Protein AF-A0A1Q5HBU4-F1 (afdb_monomer_lite)

Foldseek 3Di:
DDDDPPPPDPPPPPQDKDKQFQLLLVVLVVQCCPPHPVVPQPCSVVSVVQSVVQVVDDDTMGIGRDPDLSNLVSSLVSLVVCCVPVVVDDPSSVVSSVVSVVRSVVVSVVVVVVVVVVVVVVVVPDPCDPVNVVVPDPPDPPPPPPVCPDDDDPDPPDPPPPDPPD

Radius of gyration: 28.1 Å; chains: 1; bounding box: 62×60×69 Å

Sequence (166 aa):
MPDVTRHHTDHGSTPMQVTIPGALADHLAAADLTNGPAAADPAAPDIRAALDAGHRGRGRTLVITPVSTAALRYISAFAEATLINRALHTTAETRAARTWLDRAGRTTTTLAADLAAAEEEARYATPVTEAEATEGTWRGEWIGEHATAAAPALFPLDREQGALFA

Secondary structure (DSSP, 8-state):
-------------PPPPEEEEHHHHHHHHHT-TTTSGGGGSTTHHHHHHHHHHHHTS-SSEEEE--S-HHHHHHHHHHHHHHHHTGGGS-HHHHHHHHHHHHHHHHHHHHHHHHHHHHHHHHHH-----HHHHHHSS-S---TT----SS---SS---S----S--

Structure (mmCIF, N/CA/C/O backbone):
data_AF-A0A1Q5HBU4-F1
#
_entry.id   AF-A0A1Q5HBU4-F1
#
loop_
_atom_site.group_PDB
_atom_site.id
_atom_site.type_symbol
_atom_site.label_atom_id
_atom_site.label_alt_id
_atom_site.label_comp_id
_atom_site.label_asym_id
_atom_site.label_entity_id
_atom_site.label_seq_id
_atom_site.pdbx_PDB_ins_code
_atom_site.Cartn_x
_atom_site.Cartn_y
_atom_site.Cartn_z
_atom_site.occupancy
_atom_site.B_iso_or_equiv
_atom_site.auth_seq_id
_atom_site.auth_comp_id
_atom_site.auth_asym_id
_atom_site.auth_atom_id
_atom_site.pdbx_PDB_model_num
ATOM 1 N N . MET A 1 1 ? -43.909 13.215 24.100 1.00 46.34 1 MET A N 1
ATOM 2 C CA . MET A 1 1 ? -42.521 13.234 23.603 1.00 46.34 1 MET A CA 1
ATOM 3 C C . MET A 1 1 ? -41.956 11.842 23.815 1.00 46.34 1 MET A C 1
ATOM 5 O O . MET A 1 1 ? -41.770 11.491 24.972 1.00 46.34 1 MET A O 1
ATOM 9 N N . PRO A 1 2 ? -41.816 11.010 22.773 1.00 44.75 2 PRO A N 1
ATOM 10 C CA . PRO A 1 2 ? -41.147 9.732 22.920 1.00 44.75 2 PRO A CA 1
ATOM 11 C C . PRO A 1 2 ? -39.644 9.915 22.719 1.00 44.75 2 PRO A C 1
ATOM 13 O O . PRO A 1 2 ? -39.185 10.452 21.710 1.00 44.75 2 PRO A O 1
ATOM 16 N N . ASP A 1 3 ? -38.935 9.493 23.753 1.00 45.88 3 ASP A N 1
ATOM 17 C CA . ASP A 1 3 ? -37.504 9.274 23.834 1.00 45.88 3 ASP A CA 1
ATOM 18 C C . ASP A 1 3 ? -37.091 8.244 22.770 1.00 45.88 3 ASP A C 1
ATOM 20 O O . ASP A 1 3 ? -37.599 7.120 22.744 1.00 45.88 3 ASP A O 1
ATOM 24 N N . VAL A 1 4 ? -36.247 8.662 21.825 1.00 52.75 4 VAL A N 1
ATOM 25 C CA . VAL A 1 4 ? -35.728 7.791 20.768 1.00 52.75 4 VAL A CA 1
ATOM 26 C C . VAL A 1 4 ? -34.420 7.211 21.275 1.00 52.75 4 VAL A C 1
ATOM 28 O O . VAL A 1 4 ? -33.359 7.831 21.186 1.00 52.75 4 VAL A O 1
ATOM 31 N N . THR A 1 5 ? -34.528 5.997 21.800 1.00 48.81 5 THR A N 1
ATOM 32 C CA . THR A 1 5 ? -33.426 5.106 22.141 1.00 48.81 5 THR A CA 1
ATOM 33 C C . THR A 1 5 ? -32.502 4.987 20.929 1.00 48.81 5 THR A C 1
ATOM 35 O O . THR A 1 5 ? -32.833 4.350 19.926 1.00 48.81 5 THR A O 1
ATOM 38 N N . ARG A 1 6 ? -31.341 5.646 20.985 1.00 40.81 6 ARG A N 1
ATOM 39 C CA . ARG A 1 6 ? -30.278 5.446 20.000 1.00 40.81 6 ARG A CA 1
ATOM 40 C C . ARG A 1 6 ? -29.754 4.026 20.174 1.00 40.81 6 ARG A C 1
ATOM 42 O O . ARG A 1 6 ? -28.968 3.758 21.075 1.00 40.81 6 ARG A O 1
ATOM 49 N N . HIS A 1 7 ? -30.190 3.133 19.292 1.00 32.84 7 HIS A N 1
ATOM 50 C CA . HIS A 1 7 ? -29.475 1.903 18.986 1.00 32.84 7 HIS A CA 1
ATOM 51 C C . HIS A 1 7 ? -28.084 2.284 18.470 1.00 32.84 7 HIS A C 1
ATOM 53 O O . HIS A 1 7 ? -27.897 2.562 17.285 1.00 32.84 7 HIS A O 1
ATOM 59 N N . HIS A 1 8 ? -27.115 2.345 19.383 1.00 38.75 8 HIS A N 1
ATOM 60 C CA . HIS A 1 8 ? -25.701 2.336 19.049 1.00 38.75 8 HIS A CA 1
ATOM 61 C C . HIS A 1 8 ? -25.418 0.970 18.421 1.00 38.75 8 HIS A C 1
ATOM 63 O O . HIS A 1 8 ? -25.275 -0.042 19.102 1.00 38.75 8 HIS A O 1
ATOM 69 N N . THR A 1 9 ? -25.510 0.932 17.096 1.00 43.31 9 THR A N 1
ATOM 70 C CA . THR A 1 9 ? -25.128 -0.231 16.310 1.00 43.31 9 THR A CA 1
ATOM 71 C C . THR A 1 9 ? -23.614 -0.207 16.308 1.00 43.31 9 THR A C 1
ATOM 73 O O . THR A 1 9 ? -23.035 0.697 15.711 1.00 43.31 9 THR A O 1
ATOM 76 N N . ASP A 1 10 ? -23.002 -1.150 17.015 1.00 44.12 10 ASP A N 1
ATOM 77 C CA . ASP A 1 10 ? -21.580 -1.447 16.906 1.00 44.12 10 ASP A CA 1
ATOM 78 C C . ASP A 1 10 ? -21.286 -1.750 15.429 1.00 44.12 10 ASP A C 1
ATOM 80 O O . ASP A 1 10 ? -21.599 -2.817 14.892 1.00 44.12 10 ASP A O 1
ATOM 84 N N . HIS A 1 11 ? -20.823 -0.732 14.709 1.00 41.09 11 HIS A N 1
ATOM 85 C CA . HIS A 1 11 ? -20.237 -0.900 13.397 1.00 41.09 11 HIS A CA 1
ATOM 86 C C . HIS A 1 11 ? -18.843 -1.435 13.659 1.00 41.09 11 HIS A C 1
ATOM 88 O O . HIS A 1 11 ? -17.898 -0.660 13.743 1.00 41.09 11 HIS A O 1
ATOM 94 N N . GLY A 1 12 ? -18.733 -2.759 13.791 1.00 43.41 12 GLY A N 1
ATOM 95 C CA . GLY A 1 12 ? -17.452 -3.442 13.710 1.00 43.41 12 GLY A CA 1
ATOM 96 C C . GLY A 1 12 ? -16.763 -2.980 12.432 1.00 43.41 12 GLY A C 1
ATOM 97 O O . GLY A 1 12 ? -17.121 -3.423 11.338 1.00 43.41 12 GLY A O 1
ATOM 98 N N . SER A 1 13 ? -15.854 -2.014 12.573 1.00 59.22 13 SER A N 1
ATOM 99 C CA . SER A 1 13 ? -15.191 -1.336 11.470 1.00 59.22 13 SER A CA 1
ATOM 100 C C . SER A 1 13 ? -14.490 -2.392 10.643 1.00 59.22 13 SER A C 1
ATOM 102 O O . SER A 1 13 ? -13.480 -2.959 11.062 1.00 59.22 13 SER A O 1
ATOM 104 N N . THR A 1 14 ? -15.055 -2.712 9.477 1.00 66.25 14 THR A N 1
ATOM 105 C CA . THR A 1 14 ? -14.393 -3.601 8.529 1.00 66.25 14 THR A CA 1
ATOM 106 C C . THR A 1 14 ? -13.017 -3.007 8.261 1.00 66.25 14 THR A C 1
ATOM 108 O O . THR A 1 14 ? -12.954 -1.856 7.818 1.00 66.25 14 THR A O 1
ATOM 111 N N . PRO A 1 15 ? -11.928 -3.736 8.554 1.00 69.38 15 PRO A N 1
ATOM 112 C CA . PRO A 1 15 ? -10.594 -3.169 8.486 1.00 69.38 15 PRO A CA 1
ATOM 113 C C . PRO A 1 15 ? -10.337 -2.646 7.073 1.00 69.38 15 PRO A C 1
ATOM 115 O O . PRO A 1 15 ? -10.586 -3.358 6.095 1.00 69.38 15 PRO A O 1
ATOM 118 N N . MET A 1 16 ? -9.876 -1.397 6.965 1.00 81.75 16 MET A N 1
ATOM 119 C CA . MET A 1 16 ? -9.644 -0.747 5.677 1.00 81.75 16 MET A CA 1
ATOM 120 C C . MET A 1 16 ? -8.672 -1.591 4.843 1.00 81.75 16 MET A C 1
ATOM 122 O O . MET A 1 16 ? -7.559 -1.880 5.274 1.00 81.75 16 MET A O 1
ATOM 126 N N . GLN A 1 17 ? -9.083 -1.967 3.633 1.00 82.62 17 GLN A N 1
ATOM 127 C CA . GLN A 1 17 ? -8.257 -2.744 2.711 1.00 82.62 17 GLN A CA 1
ATOM 128 C C . GLN A 1 17 ? -7.693 -1.864 1.600 1.00 82.62 17 GLN A C 1
ATOM 130 O O . GLN A 1 17 ? -8.387 -1.025 1.023 1.00 82.62 17 GLN A O 1
ATOM 135 N N . VAL A 1 18 ? -6.423 -2.081 1.266 1.00 84.06 18 VAL A N 1
ATOM 136 C CA . VAL A 1 18 ? -5.678 -1.287 0.287 1.00 84.06 18 VAL A CA 1
ATOM 137 C C . VAL A 1 18 ? -5.014 -2.198 -0.716 1.00 84.06 18 VAL A C 1
ATOM 139 O O . VAL A 1 18 ? -4.423 -3.216 -0.385 1.00 84.06 18 VAL A O 1
ATOM 142 N N . THR A 1 19 ? -5.116 -1.813 -1.977 1.00 87.50 19 THR A N 1
ATOM 143 C CA . THR A 1 19 ? -4.727 -2.644 -3.107 1.00 87.50 19 THR A CA 1
ATOM 144 C C . THR A 1 19 ? -3.407 -2.159 -3.713 1.00 87.50 19 THR A C 1
ATOM 146 O O . THR A 1 19 ? -3.391 -1.153 -4.430 1.00 87.50 19 THR A O 1
ATOM 149 N N . ILE A 1 20 ? -2.318 -2.892 -3.478 1.00 85.50 20 ILE A N 1
ATOM 150 C CA . ILE A 1 20 ? -1.008 -2.687 -4.106 1.00 85.50 20 ILE A CA 1
ATOM 151 C C . ILE A 1 20 ? -0.998 -3.356 -5.493 1.00 85.50 20 ILE A C 1
ATOM 153 O O . ILE A 1 20 ? -1.255 -4.561 -5.608 1.00 85.50 20 ILE A O 1
ATOM 157 N N . PRO A 1 21 ? -0.694 -2.617 -6.574 1.00 86.50 21 PRO A N 1
ATOM 158 C CA . PRO A 1 21 ? -0.526 -3.214 -7.896 1.00 86.50 21 PRO A CA 1
ATOM 159 C C . PRO A 1 21 ? 0.642 -4.216 -7.926 1.00 86.50 21 PRO A C 1
ATOM 161 O O . PRO A 1 21 ? 1.706 -3.936 -7.383 1.00 86.50 21 PRO A O 1
ATOM 164 N N . GLY A 1 22 ? 0.470 -5.354 -8.609 1.00 83.38 22 GLY A N 1
ATOM 165 C CA . GLY A 1 22 ? 1.416 -6.480 -8.567 1.00 83.38 22 GLY A CA 1
ATOM 166 C C . GLY A 1 22 ? 2.864 -6.116 -8.887 1.00 83.38 22 GLY A C 1
ATOM 167 O O . GLY A 1 22 ? 3.737 -6.424 -8.096 1.00 83.38 22 GLY A O 1
ATOM 168 N N . ALA A 1 23 ? 3.116 -5.361 -9.961 1.00 84.94 23 ALA A N 1
ATOM 169 C CA . ALA A 1 23 ? 4.487 -4.982 -10.323 1.00 84.94 23 ALA A CA 1
ATOM 170 C C . ALA A 1 23 ? 5.182 -4.104 -9.260 1.00 84.94 23 ALA A C 1
ATOM 172 O O . ALA A 1 23 ? 6.399 -4.148 -9.131 1.00 84.94 23 ALA A O 1
ATOM 173 N N . LEU A 1 24 ? 4.421 -3.325 -8.479 1.00 84.38 24 LEU A N 1
ATOM 174 C CA . LEU A 1 24 ? 4.975 -2.581 -7.344 1.00 84.38 24 LEU A CA 1
ATOM 175 C C . LEU A 1 24 ? 5.222 -3.508 -6.146 1.00 84.38 24 LEU A C 1
ATOM 177 O O . LEU A 1 24 ? 6.237 -3.369 -5.473 1.00 84.38 24 LEU A O 1
ATOM 181 N N . ALA A 1 25 ? 4.328 -4.470 -5.901 1.00 83.62 25 ALA A N 1
ATOM 182 C CA . ALA A 1 25 ? 4.519 -5.482 -4.864 1.00 83.62 25 ALA A CA 1
ATOM 183 C C . ALA A 1 25 ? 5.757 -6.357 -5.139 1.00 83.62 25 ALA A C 1
ATOM 185 O O . ALA A 1 25 ? 6.546 -6.594 -4.229 1.00 83.62 25 ALA A O 1
ATOM 186 N N . ASP A 1 26 ? 5.967 -6.763 -6.392 1.00 81.75 26 ASP A N 1
ATOM 187 C CA . ASP A 1 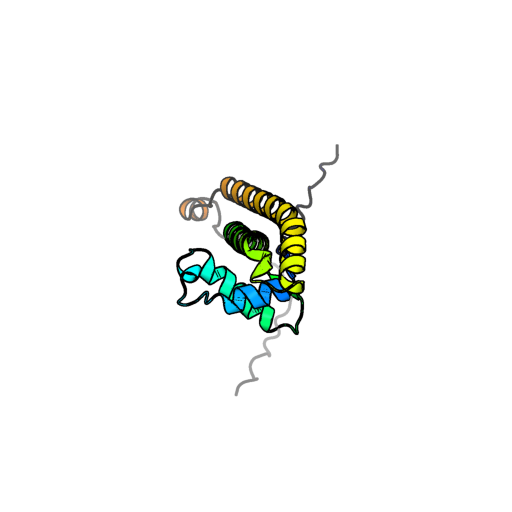26 ? 7.142 -7.528 -6.822 1.00 81.75 26 ASP A CA 1
ATOM 188 C C . ASP A 1 26 ? 8.427 -6.704 -6.647 1.00 81.75 26 ASP A C 1
ATOM 190 O O . ASP A 1 26 ? 9.439 -7.204 -6.158 1.00 81.75 26 ASP A O 1
ATOM 194 N N . HIS A 1 27 ? 8.373 -5.410 -6.983 1.00 80.69 27 HIS A N 1
ATOM 195 C CA . HIS A 1 27 ? 9.505 -4.504 -6.806 1.00 80.69 27 HIS A CA 1
ATOM 196 C C . HIS A 1 27 ? 9.876 -4.314 -5.326 1.00 80.69 27 HIS A C 1
ATOM 198 O O . HIS A 1 27 ? 11.058 -4.341 -4.985 1.00 80.69 27 HIS A O 1
ATOM 204 N N . LEU A 1 28 ? 8.884 -4.185 -4.440 1.00 80.69 28 LEU A N 1
ATOM 205 C CA . LEU A 1 28 ? 9.090 -4.120 -2.988 1.00 80.69 28 LEU A CA 1
ATOM 206 C C . LEU A 1 28 ? 9.661 -5.424 -2.425 1.00 80.69 28 LEU A C 1
ATOM 208 O O . LEU A 1 28 ? 10.551 -5.388 -1.581 1.00 80.69 28 LEU A O 1
ATOM 212 N N . ALA A 1 29 ? 9.185 -6.575 -2.904 1.00 79.25 29 ALA A N 1
ATOM 213 C CA . ALA A 1 29 ? 9.705 -7.876 -2.491 1.00 79.25 29 ALA A CA 1
ATOM 214 C C . ALA A 1 29 ? 11.181 -8.057 -2.887 1.00 79.25 29 ALA A C 1
ATOM 216 O O . ALA A 1 29 ? 11.956 -8.658 -2.145 1.00 79.25 29 ALA A O 1
ATOM 217 N N . ALA A 1 30 ? 11.591 -7.488 -4.024 1.00 77.56 30 ALA A N 1
ATOM 218 C CA . ALA A 1 30 ? 12.978 -7.495 -4.484 1.00 77.56 30 ALA A CA 1
ATOM 219 C C . ALA A 1 30 ? 13.893 -6.498 -3.743 1.00 77.56 30 ALA A C 1
ATOM 221 O O . ALA A 1 30 ? 15.112 -6.598 -3.864 1.00 77.56 30 ALA A O 1
ATOM 222 N N . ALA A 1 31 ? 13.343 -5.552 -2.973 1.00 72.94 31 ALA A N 1
ATOM 223 C CA . ALA A 1 31 ? 14.086 -4.459 -2.333 1.00 72.94 31 ALA A CA 1
ATOM 224 C C . ALA A 1 31 ? 14.935 -4.870 -1.110 1.00 72.94 31 ALA A C 1
ATOM 226 O O . ALA A 1 31 ? 15.505 -4.004 -0.450 1.00 72.94 31 ALA A O 1
ATOM 227 N N . ASP A 1 32 ? 14.997 -6.169 -0.796 1.00 69.00 32 ASP A N 1
ATOM 228 C CA . ASP A 1 32 ? 15.577 -6.731 0.429 1.00 69.00 32 ASP A CA 1
ATOM 229 C C . ASP A 1 32 ? 15.161 -5.952 1.689 1.00 69.00 32 ASP A C 1
ATOM 231 O O . ASP A 1 32 ? 15.954 -5.295 2.367 1.00 69.00 32 ASP A O 1
ATOM 235 N N . LEU A 1 33 ? 13.877 -6.066 2.032 1.00 70.81 33 LEU A N 1
ATOM 236 C CA . LEU A 1 33 ? 13.308 -5.493 3.255 1.00 70.81 33 LEU A CA 1
ATOM 237 C C . LEU A 1 33 ? 13.855 -6.142 4.539 1.00 70.81 33 LEU A C 1
ATOM 239 O O . LEU A 1 33 ? 13.431 -5.765 5.629 1.00 70.81 33 LEU A O 1
ATOM 243 N N . THR A 1 34 ? 14.716 -7.160 4.444 1.00 65.62 34 THR A N 1
ATOM 244 C CA . THR A 1 34 ? 15.189 -7.946 5.594 1.00 65.62 34 THR A CA 1
ATOM 245 C C . THR A 1 34 ? 16.596 -7.545 6.008 1.00 65.62 34 THR A C 1
ATOM 247 O O . THR A 1 34 ? 16.832 -7.362 7.197 1.00 65.62 34 THR A O 1
ATOM 250 N N . ASN A 1 35 ? 17.507 -7.368 5.050 1.00 63.00 35 ASN A N 1
ATOM 251 C CA . ASN A 1 35 ? 18.914 -7.056 5.325 1.00 63.00 35 ASN A CA 1
ATOM 252 C C . ASN A 1 35 ? 19.453 -5.872 4.505 1.00 63.00 35 ASN A C 1
ATOM 254 O O . ASN A 1 35 ? 20.608 -5.481 4.677 1.00 63.00 35 ASN A O 1
ATOM 258 N N . GLY A 1 36 ? 18.638 -5.296 3.619 1.00 65.50 36 GLY A N 1
ATOM 259 C CA . GLY A 1 36 ? 19.014 -4.167 2.781 1.00 65.50 36 GLY A CA 1
ATOM 260 C C . GLY A 1 36 ? 18.878 -2.810 3.483 1.00 65.50 36 GLY A C 1
ATOM 261 O O . GLY A 1 36 ? 18.362 -2.716 4.597 1.00 65.50 36 GLY A O 1
ATOM 262 N N . PRO A 1 37 ? 19.269 -1.709 2.815 1.00 64.44 37 PRO A N 1
ATOM 263 C CA . PRO A 1 37 ? 19.077 -0.346 3.331 1.00 64.44 37 PRO A CA 1
ATOM 264 C C . PRO A 1 37 ? 17.599 -0.023 3.614 1.00 64.44 37 PRO A C 1
ATOM 266 O O . PRO A 1 37 ? 17.287 0.795 4.473 1.00 64.44 37 PRO A O 1
ATOM 269 N N . ALA A 1 38 ? 16.694 -0.717 2.926 1.00 68.12 38 ALA A N 1
ATOM 270 C CA . ALA A 1 38 ? 15.254 -0.675 3.117 1.00 68.12 38 ALA A CA 1
ATOM 271 C C . ALA A 1 38 ? 14.783 -1.252 4.472 1.00 68.12 38 ALA A C 1
ATOM 273 O O . ALA A 1 38 ? 13.718 -0.867 4.950 1.00 68.12 38 ALA A O 1
ATOM 274 N N . ALA A 1 39 ? 15.569 -2.135 5.102 1.00 72.62 39 ALA A N 1
ATOM 275 C CA . ALA A 1 39 ? 15.252 -2.793 6.373 1.00 72.62 39 ALA A CA 1
ATOM 276 C C . ALA A 1 39 ? 15.433 -1.889 7.605 1.00 72.62 39 ALA A C 1
ATOM 278 O O . ALA A 1 39 ? 14.934 -2.214 8.680 1.00 72.62 39 ALA A O 1
ATOM 279 N N . ALA A 1 40 ? 16.146 -0.766 7.461 1.00 76.81 40 ALA A N 1
ATOM 280 C CA . ALA A 1 40 ? 16.362 0.196 8.541 1.00 76.81 40 ALA A CA 1
ATOM 281 C C . ALA A 1 40 ? 15.112 1.042 8.853 1.00 76.81 40 ALA A C 1
ATOM 283 O O . ALA A 1 40 ? 15.081 1.740 9.867 1.00 76.81 40 ALA A O 1
ATOM 284 N N . ASP A 1 41 ? 14.096 1.001 7.987 1.00 77.12 41 ASP A N 1
ATOM 285 C CA . ASP A 1 41 ? 12.851 1.728 8.199 1.00 77.12 41 ASP A CA 1
ATOM 286 C C . ASP A 1 41 ? 11.979 1.028 9.258 1.00 77.12 41 ASP A C 1
ATOM 288 O O . ASP A 1 41 ? 11.753 -0.184 9.164 1.00 77.12 41 ASP A O 1
ATOM 292 N N . PRO A 1 42 ? 11.443 1.757 10.253 1.00 77.75 42 PRO A N 1
ATOM 293 C CA . PRO A 1 42 ? 10.598 1.168 11.290 1.00 77.75 42 PRO A CA 1
ATOM 294 C C . PRO A 1 42 ? 9.310 0.525 10.750 1.00 77.75 42 PRO A C 1
ATOM 296 O O . PRO A 1 42 ? 8.754 -0.340 11.420 1.00 77.75 42 PRO A O 1
ATOM 299 N N . ALA A 1 43 ? 8.838 0.894 9.554 1.00 77.81 43 ALA A N 1
ATOM 300 C CA . ALA A 1 43 ? 7.677 0.284 8.905 1.00 77.81 43 ALA A CA 1
ATOM 301 C C . ALA A 1 43 ? 8.011 -1.012 8.140 1.00 77.81 43 ALA A C 1
ATOM 303 O O . ALA A 1 43 ? 7.101 -1.721 7.705 1.00 77.81 43 ALA A O 1
ATOM 304 N N . ALA A 1 44 ? 9.293 -1.354 7.966 1.00 77.00 44 ALA A N 1
ATOM 305 C CA . ALA A 1 44 ? 9.713 -2.526 7.197 1.00 77.00 44 ALA A CA 1
ATOM 306 C C . ALA A 1 44 ? 9.135 -3.866 7.714 1.00 77.00 44 ALA A C 1
ATOM 308 O O . ALA A 1 44 ? 8.730 -4.680 6.878 1.00 77.00 44 ALA A O 1
ATOM 309 N N . PRO A 1 45 ? 9.036 -4.133 9.037 1.00 79.00 45 PRO A N 1
ATOM 310 C CA . PRO A 1 45 ? 8.425 -5.363 9.546 1.00 79.00 45 PRO A CA 1
ATOM 311 C C . PRO A 1 45 ? 6.943 -5.494 9.177 1.00 79.00 45 PRO A C 1
ATOM 313 O O . PRO A 1 45 ? 6.528 -6.555 8.707 1.00 79.00 45 PRO A O 1
ATOM 316 N N . ASP A 1 46 ? 6.173 -4.414 9.326 1.00 75.12 46 ASP A N 1
ATOM 317 C CA . ASP A 1 46 ? 4.739 -4.382 9.015 1.00 75.12 46 ASP A CA 1
ATOM 318 C C . ASP A 1 46 ? 4.496 -4.633 7.526 1.00 75.12 46 ASP A C 1
ATOM 320 O O . ASP A 1 46 ? 3.613 -5.399 7.138 1.00 75.12 46 ASP A O 1
ATOM 324 N N . ILE A 1 47 ? 5.325 -4.026 6.676 1.00 77.31 47 ILE A N 1
ATOM 325 C CA . ILE A 1 47 ? 5.253 -4.199 5.225 1.00 77.31 47 ILE A CA 1
ATOM 326 C C . ILE A 1 47 ? 5.620 -5.627 4.837 1.00 77.31 47 ILE A C 1
ATOM 328 O O . ILE A 1 47 ? 4.935 -6.215 4.004 1.00 77.31 47 ILE A O 1
ATOM 332 N N . ARG A 1 48 ? 6.645 -6.220 5.458 1.00 79.69 48 ARG A N 1
ATOM 333 C CA . ARG A 1 48 ? 7.022 -7.619 5.217 1.00 79.69 48 ARG A CA 1
ATOM 334 C C . ARG A 1 48 ? 5.879 -8.565 5.577 1.00 79.69 48 ARG A C 1
ATOM 336 O O . ARG A 1 48 ? 5.490 -9.380 4.749 1.00 79.69 48 ARG A O 1
ATOM 343 N N . ALA A 1 49 ? 5.284 -8.395 6.757 1.00 77.50 49 ALA A N 1
ATOM 344 C CA . ALA A 1 49 ? 4.143 -9.197 7.192 1.00 77.50 49 ALA A CA 1
ATOM 345 C C . ALA A 1 49 ? 2.939 -9.049 6.244 1.00 77.50 49 ALA A C 1
ATOM 347 O O . ALA A 1 49 ? 2.291 -10.041 5.899 1.00 77.50 49 ALA A O 1
ATOM 348 N N . ALA A 1 50 ? 2.664 -7.828 5.778 1.00 74.50 50 ALA A N 1
ATOM 349 C CA . ALA A 1 50 ? 1.589 -7.556 4.831 1.00 74.50 50 ALA A CA 1
ATOM 350 C C . ALA A 1 50 ? 1.854 -8.176 3.445 1.00 74.50 50 ALA A C 1
ATOM 352 O O . ALA A 1 50 ? 0.948 -8.762 2.847 1.00 74.50 50 ALA A O 1
ATOM 353 N N . LEU A 1 51 ? 3.092 -8.094 2.946 1.00 76.75 51 LEU A N 1
ATOM 354 C CA . LEU A 1 51 ? 3.504 -8.716 1.687 1.00 76.75 51 LEU A CA 1
ATOM 355 C C . LEU A 1 51 ? 3.446 -10.246 1.776 1.00 76.75 51 LEU A C 1
ATOM 357 O O . LEU A 1 51 ? 2.887 -10.870 0.876 1.00 76.75 51 LEU A O 1
ATOM 361 N N . ASP A 1 52 ? 3.929 -10.844 2.867 1.00 74.69 52 ASP A N 1
ATOM 362 C CA . ASP A 1 52 ? 3.897 -12.295 3.098 1.00 74.69 52 ASP A CA 1
ATOM 363 C C . ASP A 1 52 ? 2.464 -12.831 3.180 1.00 74.69 52 ASP A C 1
ATOM 365 O O . ASP A 1 52 ? 2.143 -13.872 2.598 1.00 74.69 52 ASP A O 1
ATOM 369 N N . ALA A 1 53 ? 1.573 -12.118 3.876 1.00 68.06 53 ALA A N 1
ATOM 370 C CA . ALA A 1 53 ? 0.156 -12.464 3.937 1.00 68.06 53 ALA A CA 1
ATOM 371 C C . ALA A 1 53 ? -0.498 -12.382 2.549 1.00 68.06 53 ALA A C 1
ATOM 373 O O . ALA A 1 53 ? -1.253 -13.274 2.160 1.00 68.06 53 ALA A O 1
ATOM 374 N N . GLY A 1 54 ? -0.162 -11.343 1.784 1.00 64.69 54 GLY A N 1
ATOM 375 C CA . GLY A 1 54 ? -0.701 -11.108 0.453 1.00 64.69 54 GLY A CA 1
ATOM 376 C C . GLY A 1 54 ? -0.175 -12.059 -0.629 1.00 64.69 54 GLY A C 1
ATOM 377 O O . GLY A 1 54 ? -0.936 -12.439 -1.517 1.00 64.69 54 GLY A O 1
ATOM 378 N N . HIS A 1 55 ? 1.081 -12.509 -0.543 1.00 63.44 55 HIS A N 1
ATOM 379 C CA . HIS A 1 55 ? 1.689 -13.452 -1.496 1.00 63.44 55 HIS A CA 1
ATOM 380 C C . HIS A 1 55 ? 1.115 -14.873 -1.401 1.00 63.44 55 HIS A C 1
ATOM 382 O O . HIS A 1 55 ? 1.188 -15.638 -2.364 1.00 63.44 55 HIS A O 1
ATOM 388 N N . ARG A 1 56 ? 0.486 -15.233 -0.272 1.00 60.16 56 ARG A N 1
ATOM 389 C CA . ARG A 1 56 ? -0.296 -16.478 -0.167 1.00 60.16 56 ARG A CA 1
ATOM 390 C C . ARG A 1 56 ? -1.567 -16.444 -1.033 1.00 60.16 56 ARG A C 1
ATOM 392 O O . ARG A 1 56 ? -2.152 -17.495 -1.288 1.00 60.16 56 ARG A O 1
ATOM 399 N N . GLY A 1 57 ? -1.973 -15.269 -1.525 1.00 53.88 57 GLY A N 1
ATOM 400 C CA . GLY A 1 57 ? -3.000 -15.089 -2.549 1.00 53.88 57 GLY A CA 1
ATOM 401 C C . GLY A 1 57 ? -2.400 -15.083 -3.960 1.00 53.88 57 GLY A C 1
ATOM 402 O O . GLY A 1 57 ? -1.394 -14.432 -4.226 1.00 53.88 57 GLY A O 1
ATOM 403 N N . ARG A 1 58 ? -3.011 -15.812 -4.903 1.00 46.41 58 ARG A N 1
ATOM 404 C CA . ARG A 1 58 ? -2.537 -15.885 -6.298 1.00 46.41 58 ARG A CA 1
ATOM 405 C C . ARG A 1 58 ? -2.491 -14.500 -6.963 1.00 46.41 58 ARG A C 1
ATOM 407 O O . ARG A 1 58 ? -3.529 -13.979 -7.345 1.00 46.41 58 ARG A O 1
ATOM 414 N N . GLY A 1 59 ? -1.273 -14.007 -7.187 1.00 58.94 59 GLY A N 1
ATOM 415 C CA . GLY A 1 59 ? -0.802 -13.279 -8.370 1.00 58.94 59 GLY A CA 1
ATOM 416 C C . GLY A 1 59 ? -1.629 -12.102 -8.906 1.00 58.94 59 GLY A C 1
ATOM 417 O O . GLY A 1 59 ? -2.716 -12.279 -9.449 1.00 58.94 59 GLY A O 1
ATOM 418 N N . ARG A 1 60 ? -0.948 -10.944 -8.956 1.00 63.78 60 ARG A N 1
ATOM 419 C CA . ARG A 1 60 ? -1.174 -9.702 -9.742 1.00 63.78 60 ARG A CA 1
ATOM 420 C C . ARG A 1 60 ? -1.653 -8.494 -8.958 1.00 63.78 60 ARG A C 1
ATOM 422 O O . ARG A 1 60 ? -1.503 -7.373 -9.444 1.00 63.78 60 ARG A O 1
ATOM 429 N N . THR A 1 61 ? -2.203 -8.664 -7.767 1.00 69.75 61 THR A N 1
ATOM 430 C CA . THR A 1 61 ? -2.646 -7.540 -6.945 1.00 69.75 61 THR A CA 1
ATOM 431 C C . THR A 1 61 ? -2.674 -7.965 -5.489 1.00 69.75 61 THR A C 1
ATOM 433 O O . THR A 1 61 ? -3.290 -8.972 -5.157 1.00 69.75 61 THR A O 1
ATOM 436 N N . LEU A 1 62 ? -1.988 -7.207 -4.641 1.00 78.94 62 LEU A N 1
ATOM 437 C CA . LEU A 1 62 ? -1.838 -7.531 -3.235 1.00 78.94 62 LEU A CA 1
ATOM 438 C C . LEU A 1 62 ? -2.775 -6.649 -2.417 1.00 78.94 62 LEU A C 1
ATOM 440 O O . LEU A 1 62 ? -2.727 -5.426 -2.527 1.00 78.94 62 LEU A O 1
ATOM 444 N N . VAL A 1 63 ? -3.650 -7.265 -1.628 1.00 80.00 63 VAL A N 1
ATOM 445 C CA . VAL A 1 63 ? -4.534 -6.539 -0.715 1.00 80.00 63 VAL A CA 1
ATOM 446 C C . VAL A 1 63 ? -3.895 -6.557 0.666 1.00 80.00 63 VAL A C 1
ATOM 448 O O . VAL A 1 63 ? -3.711 -7.625 1.243 1.00 80.00 63 VAL A O 1
ATOM 451 N N . ILE A 1 64 ? -3.529 -5.380 1.168 1.00 79.50 64 ILE A N 1
ATOM 452 C CA . ILE A 1 64 ? -3.032 -5.190 2.529 1.00 79.50 64 ILE A CA 1
ATOM 453 C C . ILE A 1 64 ? -4.117 -4.573 3.399 1.00 79.50 64 ILE A C 1
ATOM 455 O O . ILE A 1 64 ? -4.916 -3.760 2.935 1.00 79.50 64 ILE A O 1
ATOM 459 N N . THR A 1 65 ? -4.068 -4.898 4.681 1.00 82.00 65 THR A N 1
ATOM 460 C CA . THR A 1 65 ? -4.739 -4.132 5.728 1.00 82.00 65 THR A CA 1
ATOM 461 C C . THR A 1 65 ? -3.666 -3.297 6.423 1.00 82.00 65 THR A C 1
ATOM 463 O O . THR A 1 65 ? -2.921 -3.846 7.236 1.00 82.00 65 THR A O 1
ATOM 466 N N . PRO A 1 66 ? -3.486 -2.012 6.072 1.00 76.81 66 PRO A N 1
ATOM 467 C CA . PRO A 1 66 ? -2.482 -1.190 6.722 1.00 76.81 66 PRO A CA 1
ATOM 468 C C . PRO A 1 66 ? -2.932 -0.873 8.147 1.00 76.81 66 PRO A C 1
ATOM 470 O O . PRO A 1 66 ? -4.010 -0.332 8.372 1.00 76.81 66 PRO A O 1
ATOM 473 N N . VAL A 1 67 ? -2.065 -1.183 9.101 1.00 78.62 67 VAL A N 1
ATOM 474 C CA . VAL A 1 67 ? -2.259 -0.844 10.517 1.00 78.62 67 VAL A CA 1
ATOM 475 C C . VAL A 1 67 ? -1.702 0.540 10.863 1.00 78.62 67 VAL A C 1
ATOM 477 O O . VAL A 1 67 ? -1.934 1.047 11.953 1.00 78.62 67 VAL A O 1
ATOM 480 N N . SER A 1 68 ? -0.967 1.169 9.938 1.00 81.06 68 SER A N 1
ATOM 481 C CA . SER A 1 68 ? -0.351 2.478 10.138 1.00 81.06 68 SER A CA 1
ATOM 482 C C . SER A 1 68 ? -0.256 3.281 8.839 1.00 81.06 68 SER A C 1
ATOM 484 O O . SER A 1 68 ? -0.092 2.739 7.741 1.00 81.06 68 SER A O 1
ATOM 486 N N . THR A 1 69 ? -0.287 4.613 8.955 1.00 85.12 69 THR A N 1
ATOM 487 C CA . THR A 1 69 ? 0.010 5.507 7.823 1.00 85.12 69 THR A CA 1
ATOM 488 C C . THR A 1 69 ? 1.486 5.463 7.419 1.00 85.12 69 THR A C 1
ATOM 490 O O . THR A 1 69 ? 1.821 5.851 6.302 1.00 85.12 69 THR A O 1
ATOM 493 N N . ALA A 1 70 ? 2.378 5.002 8.304 1.00 83.75 70 ALA A N 1
ATOM 494 C CA . ALA A 1 70 ? 3.810 4.881 8.028 1.00 83.75 70 ALA A CA 1
ATOM 495 C C . ALA A 1 70 ? 4.079 3.875 6.900 1.00 83.75 70 ALA A C 1
ATOM 497 O O . ALA A 1 70 ? 4.795 4.200 5.954 1.00 83.75 70 ALA A O 1
ATOM 498 N N . ALA A 1 71 ? 3.407 2.719 6.923 1.00 82.06 71 ALA A N 1
ATOM 499 C CA . ALA A 1 71 ? 3.508 1.725 5.857 1.00 82.06 71 ALA A CA 1
ATOM 500 C C . ALA A 1 71 ? 3.073 2.288 4.490 1.00 82.06 71 ALA A C 1
ATOM 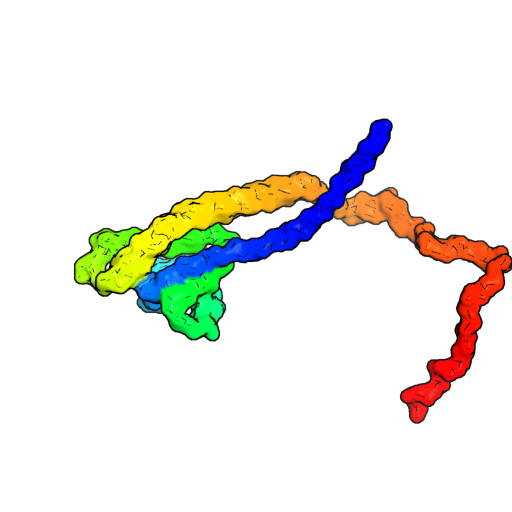502 O O . ALA A 1 71 ? 3.746 2.090 3.479 1.00 82.06 71 ALA A O 1
ATOM 503 N N . LEU A 1 72 ? 1.979 3.059 4.454 1.00 86.69 72 LEU A N 1
ATOM 504 C CA . LEU A 1 72 ? 1.495 3.697 3.224 1.00 86.69 72 LEU A CA 1
ATOM 505 C C . LEU A 1 72 ? 2.467 4.760 2.697 1.00 86.69 72 LEU A C 1
ATOM 507 O O . LEU A 1 72 ? 2.690 4.843 1.486 1.00 86.69 72 LEU A O 1
ATOM 511 N N . ARG A 1 73 ? 3.062 5.559 3.590 1.00 88.56 73 ARG A N 1
ATOM 512 C CA . ARG A 1 73 ? 4.078 6.563 3.232 1.00 88.56 73 ARG A CA 1
ATOM 513 C C . ARG A 1 73 ? 5.331 5.908 2.671 1.00 88.56 73 ARG A C 1
ATOM 515 O O . ARG A 1 73 ? 5.831 6.363 1.650 1.00 88.56 73 ARG A O 1
ATOM 522 N N . TYR A 1 74 ? 5.782 4.816 3.276 1.00 86.94 74 TYR A N 1
ATOM 523 C CA . TYR A 1 74 ? 6.937 4.067 2.799 1.00 86.94 74 TYR A CA 1
ATOM 524 C C . TYR A 1 74 ? 6.724 3.497 1.391 1.00 86.94 74 TYR A C 1
A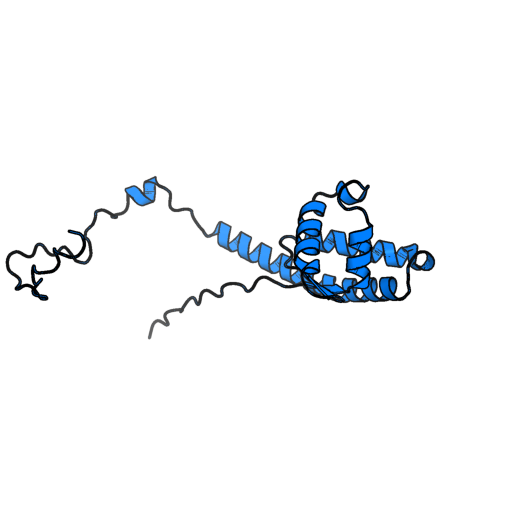TOM 526 O O . TYR A 1 74 ? 7.540 3.717 0.498 1.00 86.94 74 TYR A O 1
ATOM 534 N N . ILE A 1 75 ? 5.590 2.826 1.148 1.00 88.12 75 ILE A N 1
ATOM 535 C CA . ILE A 1 75 ? 5.257 2.301 -0.188 1.00 88.12 75 ILE A CA 1
ATOM 536 C C . ILE A 1 75 ? 5.166 3.450 -1.207 1.00 88.12 75 ILE A C 1
ATOM 538 O O . ILE A 1 75 ? 5.602 3.307 -2.349 1.00 88.12 75 ILE A O 1
ATOM 542 N N . SER A 1 76 ? 4.638 4.606 -0.791 1.00 91.12 76 SER A N 1
ATOM 543 C CA . SER A 1 76 ? 4.570 5.802 -1.638 1.00 91.12 76 SER A CA 1
ATOM 544 C C . SER A 1 76 ? 5.956 6.357 -1.970 1.00 91.12 76 SER A C 1
ATOM 546 O O . SER A 1 76 ? 6.209 6.642 -3.136 1.00 91.12 76 SER A O 1
ATOM 548 N N . ALA A 1 77 ? 6.882 6.402 -1.010 1.00 89.12 77 ALA A N 1
ATOM 549 C CA . ALA A 1 77 ? 8.270 6.795 -1.255 1.00 89.12 77 ALA A CA 1
ATOM 550 C C . ALA A 1 77 ? 8.968 5.850 -2.250 1.00 89.12 77 ALA A C 1
ATOM 552 O O . ALA A 1 77 ? 9.709 6.294 -3.127 1.00 89.12 77 ALA A O 1
ATOM 553 N N . PHE A 1 78 ? 8.682 4.548 -2.175 1.00 86.31 78 PHE A N 1
ATOM 554 C CA . PHE A 1 78 ? 9.204 3.569 -3.129 1.00 86.31 78 PHE A CA 1
ATOM 555 C C . PHE A 1 78 ? 8.642 3.788 -4.541 1.00 86.31 78 PHE A C 1
ATOM 557 O O . PHE A 1 78 ? 9.390 3.817 -5.518 1.00 86.31 78 PHE A O 1
ATOM 564 N N . ALA A 1 79 ? 7.331 4.025 -4.652 1.00 91.00 79 ALA A N 1
ATOM 565 C CA . ALA A 1 79 ? 6.684 4.360 -5.918 1.00 91.00 79 ALA A CA 1
ATOM 566 C C . ALA A 1 79 ? 7.241 5.663 -6.523 1.00 91.00 79 ALA A C 1
ATOM 568 O O . ALA A 1 79 ? 7.479 5.732 -7.729 1.00 91.00 79 ALA A O 1
ATOM 569 N N . GLU A 1 80 ? 7.495 6.685 -5.707 1.00 92.12 80 GLU A N 1
ATOM 570 C CA . GLU A 1 80 ? 8.140 7.928 -6.141 1.00 92.12 80 GLU A CA 1
ATOM 571 C C . GLU A 1 80 ? 9.561 7.681 -6.654 1.00 92.12 80 GLU A C 1
ATOM 573 O O . GLU A 1 80 ? 9.908 8.152 -7.740 1.00 92.12 80 GLU A O 1
ATOM 578 N N . ALA A 1 81 ? 10.359 6.878 -5.944 1.00 90.31 81 ALA A N 1
ATOM 579 C CA . ALA A 1 81 ? 11.701 6.499 -6.378 1.00 90.31 81 ALA A CA 1
ATOM 580 C C . ALA A 1 81 ? 11.685 5.771 -7.734 1.00 90.31 81 ALA A C 1
ATOM 582 O O . ALA A 1 81 ? 12.516 6.075 -8.596 1.00 90.31 81 ALA A O 1
ATOM 583 N N . THR A 1 82 ? 10.704 4.889 -7.968 1.00 91.00 82 THR A N 1
ATOM 584 C CA . THR A 1 82 ? 10.484 4.242 -9.273 1.00 91.00 82 THR A CA 1
ATOM 585 C C . THR A 1 82 ? 10.216 5.269 -10.378 1.00 91.00 82 THR A C 1
ATOM 587 O O . THR A 1 82 ? 10.734 5.146 -11.489 1.00 91.00 82 THR A O 1
ATOM 590 N N . LEU A 1 83 ? 9.419 6.307 -10.102 1.00 92.56 83 LEU A N 1
ATOM 591 C C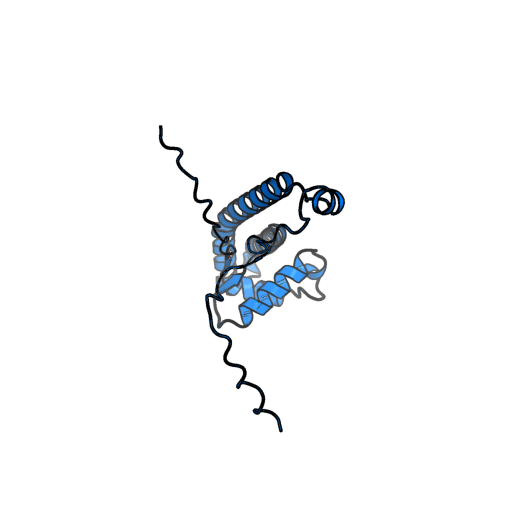A . LEU A 1 83 ? 9.081 7.336 -11.092 1.00 92.56 83 LEU A CA 1
ATOM 592 C C . LEU A 1 83 ? 10.238 8.298 -11.378 1.00 92.56 83 LEU A C 1
ATOM 594 O O . LEU A 1 83 ? 10.419 8.690 -12.535 1.00 92.56 83 LEU A O 1
ATOM 598 N N . ILE A 1 84 ? 11.030 8.647 -10.362 1.00 94.06 84 ILE A N 1
ATOM 599 C CA . ILE A 1 84 ? 12.249 9.454 -10.508 1.00 94.06 84 ILE A CA 1
ATOM 600 C C . ILE A 1 84 ? 13.269 8.696 -11.365 1.00 94.06 84 ILE A C 1
ATOM 602 O O . ILE A 1 84 ? 13.810 9.246 -12.324 1.00 94.06 84 ILE A O 1
ATOM 606 N N . ASN A 1 85 ? 13.464 7.405 -11.088 1.00 92.19 85 ASN A N 1
ATOM 607 C CA . ASN A 1 85 ? 14.450 6.560 -11.758 1.00 92.19 85 ASN A CA 1
ATOM 608 C C . ASN A 1 85 ? 13.864 5.735 -12.910 1.00 92.19 85 ASN A C 1
ATOM 610 O O . ASN A 1 85 ? 14.367 4.657 -13.209 1.00 92.19 85 ASN A O 1
ATOM 614 N N . ARG A 1 86 ? 12.823 6.228 -13.596 1.00 91.00 86 ARG A N 1
ATOM 615 C CA . ARG A 1 86 ? 12.039 5.466 -14.595 1.00 91.00 86 ARG A CA 1
ATOM 616 C C . ARG A 1 86 ? 12.847 4.727 -15.673 1.00 91.00 86 ARG A C 1
ATOM 618 O O . ARG A 1 86 ? 12.337 3.787 -16.262 1.00 91.00 86 ARG A O 1
ATOM 625 N N . ALA A 1 87 ? 14.072 5.168 -15.972 1.00 92.56 87 ALA A N 1
ATOM 626 C CA . ALA A 1 87 ? 14.957 4.514 -16.940 1.00 92.56 87 ALA A CA 1
ATOM 627 C C . ALA A 1 87 ? 15.520 3.168 -16.441 1.00 92.56 87 ALA A C 1
ATOM 629 O O . ALA A 1 87 ? 15.932 2.347 -17.255 1.00 92.56 87 ALA A O 1
ATOM 630 N N . LEU A 1 88 ? 15.530 2.947 -15.124 1.00 90.00 88 LEU A N 1
ATOM 631 C CA . LEU A 1 88 ? 15.969 1.715 -14.464 1.00 90.00 88 LEU A CA 1
ATOM 632 C C . LEU A 1 88 ? 14.813 0.733 -14.213 1.00 90.00 88 LEU A C 1
ATOM 634 O O . LEU A 1 88 ? 15.047 -0.360 -13.709 1.00 90.00 88 LEU A O 1
ATOM 638 N N . HIS A 1 89 ? 13.581 1.120 -14.555 1.00 90.44 89 HIS A N 1
ATOM 639 C CA . HIS A 1 89 ? 12.364 0.393 -14.206 1.00 90.44 89 HIS A CA 1
ATOM 640 C C . HIS A 1 89 ? 11.565 -0.017 -15.432 1.00 90.44 89 HIS A C 1
ATOM 642 O O . HIS A 1 89 ? 11.585 0.634 -16.481 1.00 90.44 89 HIS A O 1
ATOM 648 N N . THR A 1 90 ? 10.802 -1.097 -15.293 1.00 91.44 90 THR A N 1
ATOM 649 C CA . THR A 1 90 ? 9.925 -1.542 -16.373 1.00 91.44 90 THR A CA 1
ATOM 650 C C . THR A 1 90 ? 8.740 -0.587 -16.552 1.00 91.44 90 THR A C 1
ATOM 652 O O . THR A 1 90 ? 8.300 0.126 -15.641 1.00 91.44 90 THR A O 1
ATOM 655 N N . THR A 1 91 ? 8.141 -0.586 -17.746 1.00 91.75 91 THR A N 1
ATOM 656 C CA . THR A 1 91 ? 6.907 0.178 -17.998 1.00 91.75 91 THR A CA 1
ATOM 657 C C . THR A 1 91 ? 5.753 -0.280 -17.103 1.00 91.75 91 THR A C 1
ATOM 659 O O . THR A 1 91 ? 4.868 0.515 -16.778 1.00 91.75 91 THR A O 1
ATOM 662 N N . ALA A 1 92 ? 5.755 -1.557 -16.705 1.00 87.94 92 ALA A N 1
ATOM 663 C CA . ALA A 1 92 ? 4.774 -2.128 -15.792 1.00 87.94 92 ALA A CA 1
ATOM 664 C C . ALA A 1 92 ? 4.933 -1.565 -14.371 1.00 87.94 92 ALA A C 1
ATOM 666 O O . ALA A 1 92 ? 3.943 -1.103 -13.805 1.00 87.94 92 ALA A O 1
ATOM 667 N N . GLU A 1 93 ? 6.161 -1.508 -13.845 1.00 88.19 93 GLU A N 1
ATOM 668 C CA . GLU A 1 93 ? 6.482 -0.878 -12.553 1.00 88.19 93 GLU A CA 1
ATOM 669 C C . GLU A 1 93 ? 6.110 0.603 -12.542 1.00 88.19 93 GLU A C 1
ATOM 671 O O . GLU A 1 93 ? 5.420 1.068 -11.640 1.00 88.19 93 GLU A O 1
ATOM 676 N N . THR A 1 94 ? 6.464 1.341 -13.596 1.00 93.25 94 THR A N 1
ATOM 677 C CA . THR A 1 94 ? 6.146 2.774 -13.704 1.00 93.25 94 THR A CA 1
ATOM 678 C C . THR A 1 94 ? 4.630 3.015 -13.691 1.00 93.25 94 THR A C 1
ATOM 680 O O . THR A 1 94 ? 4.133 3.940 -13.046 1.00 93.25 94 THR A O 1
ATOM 683 N N . ARG A 1 95 ? 3.853 2.178 -14.395 1.00 92.75 95 ARG A N 1
ATOM 684 C CA . ARG A 1 95 ? 2.383 2.259 -14.395 1.00 92.75 95 ARG A CA 1
ATOM 685 C C . ARG A 1 95 ? 1.800 1.875 -13.035 1.00 92.75 95 ARG A C 1
ATOM 687 O O . ARG A 1 95 ? 0.853 2.517 -12.580 1.00 92.75 95 ARG A O 1
ATOM 694 N N . ALA A 1 96 ? 2.350 0.846 -12.399 1.00 90.94 96 ALA A N 1
ATOM 695 C CA . ALA A 1 96 ? 1.961 0.407 -11.066 1.00 90.94 96 ALA A CA 1
ATOM 696 C C . ALA A 1 96 ? 2.217 1.497 -10.015 1.00 90.94 96 ALA A C 1
ATOM 698 O O . ALA A 1 96 ? 1.313 1.798 -9.242 1.00 90.94 96 ALA A O 1
ATOM 699 N N . ALA A 1 97 ? 3.377 2.152 -10.051 1.00 92.12 97 ALA A N 1
ATOM 700 C CA . ALA A 1 97 ? 3.731 3.259 -9.168 1.00 92.12 97 ALA A CA 1
ATOM 701 C C . ALA A 1 97 ? 2.761 4.446 -9.302 1.00 92.12 97 ALA A C 1
ATOM 703 O O . ALA A 1 97 ? 2.251 4.937 -8.300 1.00 92.12 97 ALA A O 1
ATOM 704 N N . ARG A 1 98 ? 2.408 4.852 -10.531 1.00 94.25 98 ARG A N 1
ATOM 705 C CA . ARG A 1 98 ? 1.376 5.890 -10.753 1.00 94.25 98 ARG A CA 1
ATOM 706 C C . ARG A 1 98 ? 0.023 5.483 -10.183 1.00 94.25 98 ARG A C 1
ATOM 708 O O . ARG A 1 98 ? -0.579 6.222 -9.417 1.00 94.25 98 ARG A O 1
ATOM 715 N N . THR A 1 99 ? -0.408 4.266 -10.516 1.00 92.88 99 THR A N 1
ATOM 716 C CA . THR A 1 99 ? -1.681 3.713 -10.037 1.00 92.88 99 THR A CA 1
ATOM 717 C C . THR A 1 99 ? -1.733 3.672 -8.510 1.00 92.88 99 THR A C 1
ATOM 719 O O . THR A 1 99 ? -2.790 3.899 -7.924 1.00 92.88 99 THR A O 1
ATOM 722 N N . TRP A 1 100 ? -0.606 3.366 -7.862 1.00 92.69 100 TRP A N 1
ATOM 723 C CA . TRP A 1 100 ? -0.480 3.409 -6.415 1.00 92.69 100 TRP A CA 1
ATOM 724 C C . TRP A 1 100 ? -0.647 4.828 -5.880 1.00 92.69 100 TRP A C 1
ATOM 726 O O . TRP A 1 100 ? -1.522 5.027 -5.048 1.00 92.69 100 TRP A O 1
ATOM 736 N N . LEU A 1 101 ? 0.115 5.810 -6.370 1.00 91.81 101 LEU A N 1
ATOM 737 C CA . LEU A 1 101 ? 0.053 7.189 -5.864 1.00 91.81 101 LEU A CA 1
ATOM 738 C C . LEU A 1 101 ? -1.352 7.801 -6.016 1.00 91.81 101 LEU A C 1
ATOM 740 O O . LEU A 1 101 ? -1.859 8.414 -5.076 1.00 91.81 101 LEU A O 1
ATOM 744 N N . ASP A 1 102 ? -2.041 7.519 -7.127 1.00 89.88 102 ASP A N 1
ATOM 745 C CA . ASP A 1 102 ? -3.432 7.941 -7.357 1.00 89.88 102 ASP A CA 1
ATOM 746 C C . ASP A 1 102 ? -4.431 7.340 -6.343 1.00 89.88 102 ASP A C 1
ATOM 748 O O . ASP A 1 102 ? -5.525 7.877 -6.113 1.00 89.88 102 ASP A O 1
ATOM 752 N N . ARG A 1 103 ? -4.109 6.181 -5.759 1.00 87.12 103 ARG A N 1
ATOM 753 C CA . ARG A 1 103 ? -4.939 5.483 -4.760 1.00 87.12 103 ARG A CA 1
ATOM 754 C C . ARG A 1 103 ? -4.532 5.847 -3.336 1.00 87.12 103 ARG A C 1
ATOM 756 O O . ARG A 1 103 ? -5.393 6.198 -2.534 1.00 87.12 103 ARG A O 1
ATOM 763 N N . ALA A 1 104 ? -3.236 5.815 -3.048 1.00 84.44 104 ALA A N 1
ATOM 764 C CA . ALA A 1 104 ? -2.653 6.015 -1.730 1.00 84.44 104 ALA A CA 1
ATOM 765 C C . ALA A 1 104 ? -2.985 7.388 -1.144 1.00 84.44 104 ALA A C 1
ATOM 767 O O . ALA A 1 104 ? -3.219 7.481 0.060 1.00 84.44 104 ALA A O 1
ATOM 768 N N . GLY A 1 105 ? -3.087 8.430 -1.980 1.00 77.06 105 GLY A N 1
ATOM 769 C CA . GLY A 1 105 ? -3.529 9.751 -1.530 1.00 77.06 105 GLY A CA 1
ATOM 770 C C . GLY A 1 105 ? -4.907 9.714 -0.860 1.00 77.06 105 GLY A C 1
ATOM 771 O O . GLY A 1 105 ? -5.083 10.276 0.213 1.00 77.06 105 GLY A O 1
ATOM 772 N N . ARG A 1 106 ? -5.862 8.970 -1.432 1.00 79.06 106 ARG A N 1
ATOM 773 C CA . ARG A 1 106 ? -7.211 8.806 -0.859 1.00 79.06 106 ARG A CA 1
ATOM 774 C C . ARG A 1 106 ? -7.189 7.926 0.387 1.00 79.06 106 ARG A C 1
ATOM 776 O O . ARG A 1 106 ? -7.769 8.276 1.405 1.00 79.06 106 ARG A O 1
ATOM 783 N N . THR A 1 107 ? -6.470 6.812 0.314 1.00 81.81 107 THR A N 1
ATOM 784 C CA . THR A 1 107 ? -6.343 5.849 1.409 1.00 81.81 107 THR A CA 1
ATOM 785 C C . THR A 1 107 ? -5.697 6.443 2.662 1.00 81.81 107 THR A C 1
ATOM 787 O O . THR A 1 107 ? -6.154 6.180 3.769 1.00 81.81 107 THR A O 1
ATOM 790 N N . THR A 1 108 ? -4.640 7.243 2.508 1.00 80.06 108 THR A N 1
ATOM 791 C CA . THR A 1 108 ? -3.912 7.824 3.647 1.00 80.06 108 THR A CA 1
ATOM 792 C C . THR A 1 108 ? -4.797 8.795 4.423 1.00 80.06 108 THR A C 1
ATOM 794 O O . THR A 1 108 ? -4.754 8.808 5.650 1.00 80.06 108 THR A O 1
ATOM 797 N N . THR A 1 109 ? -5.630 9.573 3.725 1.00 80.69 109 THR A N 1
ATOM 798 C CA . THR A 1 109 ? -6.603 10.473 4.353 1.00 80.69 109 THR A CA 1
ATOM 799 C C . THR A 1 109 ? -7.670 9.705 5.128 1.00 80.69 109 THR A C 1
ATOM 801 O O . THR A 1 109 ? -7.957 10.077 6.261 1.00 80.69 109 THR A O 1
ATOM 804 N N . THR A 1 110 ? -8.220 8.627 4.558 1.00 80.31 110 THR A N 1
ATOM 805 C CA . THR A 1 110 ? -9.222 7.791 5.241 1.00 80.31 110 THR A CA 1
ATOM 806 C C . THR A 1 110 ? -8.648 7.143 6.499 1.00 80.31 110 THR A C 1
ATOM 808 O O . THR A 1 110 ? -9.198 7.338 7.574 1.00 80.31 110 THR A O 1
ATOM 811 N N . LEU A 1 111 ? -7.488 6.483 6.405 1.00 82.19 111 LEU A N 1
ATOM 812 C CA . LEU A 1 111 ? -6.863 5.839 7.565 1.00 82.19 111 LEU A CA 1
ATOM 813 C C . LEU A 1 111 ? -6.509 6.834 8.675 1.00 82.19 111 LEU A C 1
ATOM 815 O O . LEU A 1 111 ? -6.658 6.522 9.850 1.00 82.19 111 LEU A O 1
ATOM 819 N N . ALA A 1 112 ? -6.031 8.029 8.321 1.00 82.56 112 ALA A N 1
ATOM 820 C CA . ALA A 1 112 ? -5.728 9.059 9.310 1.00 82.56 112 ALA A CA 1
ATOM 821 C C . ALA A 1 112 ? -6.990 9.545 10.041 1.00 82.56 112 ALA A C 1
ATOM 823 O O . ALA A 1 112 ? -6.930 9.804 11.240 1.00 82.56 112 ALA A O 1
ATOM 824 N N . ALA A 1 113 ? -8.122 9.650 9.337 1.00 82.44 113 ALA A N 1
ATOM 825 C CA . ALA A 1 113 ? -9.401 9.991 9.950 1.00 82.44 113 ALA A CA 1
ATOM 826 C C . ALA A 1 113 ? -9.894 8.877 10.887 1.00 82.44 113 ALA A C 1
ATOM 828 O O . ALA A 1 113 ? -10.309 9.175 12.004 1.00 82.44 113 ALA A O 1
ATOM 829 N N . ASP A 1 114 ? -9.779 7.614 10.468 1.00 83.06 114 ASP A N 1
ATOM 830 C CA . ASP A 1 114 ? -10.181 6.457 11.275 1.00 83.06 114 ASP A CA 1
ATOM 831 C C . ASP A 1 114 ? -9.332 6.339 12.551 1.00 83.06 114 ASP A C 1
ATOM 833 O O . ASP A 1 114 ? -9.866 6.147 13.642 1.00 83.06 114 ASP A O 1
ATOM 837 N N . LEU A 1 115 ? -8.010 6.519 12.438 1.00 82.81 115 LEU A N 1
ATOM 838 C CA . LEU A 1 115 ? -7.103 6.518 13.590 1.00 82.81 115 LEU A CA 1
ATOM 839 C C . LEU A 1 115 ? -7.398 7.679 14.546 1.00 82.81 115 LEU A C 1
ATOM 841 O O . LEU A 1 115 ? -7.449 7.471 15.754 1.00 82.81 115 LEU A O 1
ATOM 845 N N . ALA A 1 116 ? -7.653 8.882 14.024 1.00 83.75 116 ALA A N 1
ATOM 846 C CA . ALA A 1 116 ? -8.019 10.028 14.853 1.00 83.75 116 ALA A CA 1
ATOM 847 C C . ALA A 1 116 ? -9.356 9.810 15.585 1.00 83.75 116 ALA A C 1
ATOM 849 O O . ALA A 1 116 ? -9.478 10.188 16.748 1.00 83.75 116 ALA A O 1
ATOM 850 N N . ALA A 1 117 ? -10.340 9.178 14.934 1.00 82.75 117 ALA A N 1
ATOM 851 C CA . ALA A 1 117 ? -11.613 8.825 15.557 1.00 82.75 117 ALA A CA 1
ATOM 852 C C . ALA A 1 117 ? -11.438 7.778 16.671 1.00 82.75 117 ALA A C 1
ATOM 854 O O . ALA A 1 117 ? -11.997 7.945 17.752 1.00 82.75 117 ALA A O 1
ATOM 855 N N . ALA A 1 118 ? -10.615 6.751 16.442 1.00 81.88 118 ALA A N 1
ATOM 856 C CA . ALA A 1 118 ? -10.309 5.734 17.448 1.00 81.88 118 ALA A CA 1
ATOM 857 C C . ALA A 1 118 ? -9.548 6.313 18.656 1.00 81.88 118 ALA A C 1
ATOM 859 O O . ALA A 1 118 ? -9.832 5.965 19.800 1.00 81.88 118 ALA A O 1
AT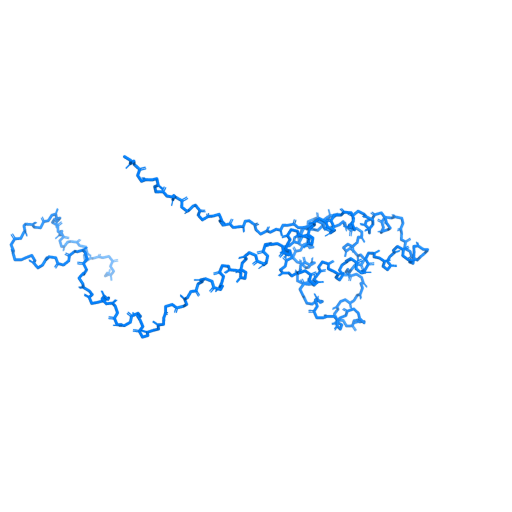OM 860 N N . GLU A 1 119 ? -8.601 7.228 18.427 1.00 81.81 119 GLU A N 1
ATOM 861 C CA . GLU A 1 119 ? -7.907 7.942 19.507 1.00 81.81 119 GLU A CA 1
ATOM 862 C C . GLU A 1 119 ? -8.852 8.844 20.311 1.00 81.81 119 GLU A C 1
ATOM 864 O O . GLU A 1 119 ? -8.701 8.967 21.525 1.00 81.81 119 GLU A O 1
ATOM 869 N N . GLU A 1 120 ? -9.814 9.489 19.650 1.00 78.19 120 GLU A N 1
ATOM 870 C CA . GLU A 1 120 ? -10.845 10.296 20.304 1.00 78.19 120 GLU A CA 1
ATOM 871 C C . GLU A 1 120 ? -11.740 9.422 21.195 1.00 78.19 120 GLU A C 1
ATOM 873 O O . GLU A 1 120 ? -11.945 9.737 22.365 1.00 78.19 120 GLU A O 1
ATOM 878 N N . GLU A 1 121 ? -12.206 8.281 20.686 1.00 73.75 121 GLU A N 1
ATOM 879 C CA . GLU A 1 121 ? -12.990 7.311 21.455 1.00 73.75 121 GLU A CA 1
ATOM 880 C C . GLU A 1 121 ? -12.212 6.778 22.666 1.00 73.75 121 GLU A C 1
ATOM 882 O O . GLU A 1 121 ? -12.735 6.758 23.782 1.00 73.75 121 GLU A O 1
ATOM 887 N N . ALA A 1 122 ? -10.928 6.454 22.488 1.00 76.56 122 ALA A N 1
ATOM 888 C CA . ALA A 1 122 ? -10.056 6.023 23.577 1.00 76.56 122 ALA A CA 1
ATOM 889 C C . ALA A 1 122 ? -9.867 7.099 24.662 1.00 76.56 122 ALA A C 1
ATOM 891 O O . ALA A 1 122 ? -9.692 6.758 25.830 1.00 76.56 122 ALA A O 1
ATOM 892 N N . ARG A 1 123 ? -9.929 8.395 24.318 1.00 73.19 123 ARG A N 1
ATOM 893 C CA . ARG A 1 123 ? -9.879 9.489 25.308 1.00 73.19 123 ARG A CA 1
ATOM 894 C C . ARG A 1 123 ? -11.158 9.599 26.134 1.00 73.19 123 ARG A C 1
ATOM 896 O O . ARG A 1 123 ? -11.085 9.993 27.296 1.00 73.19 123 ARG A O 1
ATOM 903 N N . TYR A 1 124 ? -12.308 9.269 25.552 1.00 71.94 124 TYR A N 1
ATOM 904 C CA . TYR A 1 124 ? -13.593 9.269 26.256 1.00 71.94 124 TYR A CA 1
ATOM 905 C C . TYR A 1 124 ? -13.856 7.979 27.035 1.00 71.94 124 TYR A C 1
ATOM 907 O O . TYR A 1 124 ? -14.683 7.978 27.948 1.00 71.94 124 TYR A O 1
ATOM 915 N N . ALA A 1 125 ? -13.134 6.901 26.728 1.00 71.56 125 ALA A N 1
ATOM 916 C CA . ALA A 1 125 ? -13.110 5.699 27.541 1.00 71.56 125 ALA A CA 1
ATOM 917 C C . ALA A 1 125 ? -12.349 5.966 28.852 1.00 71.56 125 ALA A C 1
ATOM 919 O O . ALA A 1 125 ? -11.153 5.710 28.968 1.00 71.56 125 ALA A O 1
ATOM 920 N N . THR A 1 126 ? -13.041 6.479 29.871 1.00 68.94 126 THR A N 1
ATOM 921 C CA . THR A 1 126 ? -12.536 6.433 31.249 1.00 68.94 126 THR A CA 1
ATOM 922 C C . THR A 1 126 ? -12.395 4.968 31.658 1.00 68.94 126 THR A C 1
ATOM 924 O O . THR A 1 126 ? -13.416 4.273 31.717 1.00 68.94 126 THR A O 1
ATOM 927 N N . PRO A 1 127 ? -11.176 4.464 31.928 1.00 64.19 127 PRO A N 1
ATOM 928 C CA . PRO A 1 127 ? -11.029 3.123 32.462 1.00 64.19 127 PRO A CA 1
ATOM 929 C C . PRO A 1 127 ? -11.722 3.087 33.823 1.00 64.19 127 PRO A C 1
ATOM 931 O O . PRO A 1 127 ? -11.351 3.845 34.717 1.00 64.19 127 PRO A O 1
ATOM 934 N N . VAL A 1 128 ? -12.726 2.219 33.974 1.00 65.00 128 VAL A N 1
ATOM 935 C CA . VAL A 1 128 ? -13.271 1.893 35.296 1.00 65.00 128 VAL A CA 1
ATOM 936 C C . VAL A 1 128 ? -12.118 1.302 36.089 1.00 65.00 128 VAL A C 1
ATOM 938 O O . VAL A 1 128 ? -11.561 0.265 35.718 1.00 65.00 128 VAL A O 1
ATOM 941 N N . THR A 1 129 ? -11.700 1.998 37.135 1.00 65.88 129 THR A N 1
ATOM 942 C CA . THR A 1 129 ? -10.601 1.527 37.971 1.00 65.88 129 THR A CA 1
ATOM 943 C C . THR A 1 129 ? -11.047 0.303 38.772 1.00 65.88 129 THR A C 1
ATOM 945 O O . THR A 1 129 ? -12.223 0.151 39.096 1.00 65.88 129 THR A O 1
ATOM 948 N N . GLU A 1 130 ? -10.115 -0.584 39.129 1.00 56.56 130 GLU A N 1
ATOM 949 C CA . GLU A 1 130 ? -10.410 -1.736 40.000 1.00 56.56 130 GLU A CA 1
ATOM 950 C C . GLU A 1 130 ? -11.044 -1.289 41.333 1.00 5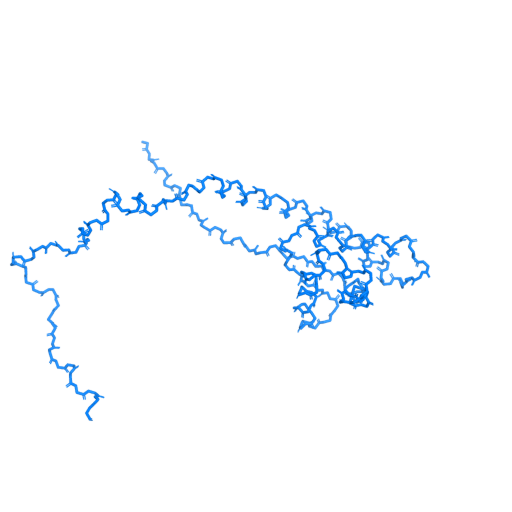6.56 130 GLU A C 1
ATOM 952 O O . GLU A 1 130 ? -11.914 -1.966 41.878 1.00 56.56 130 GLU A O 1
ATOM 957 N N . ALA A 1 131 ? -10.682 -0.093 41.808 1.00 59.88 131 ALA A N 1
ATOM 958 C CA . ALA A 1 131 ? -11.302 0.549 42.961 1.00 59.88 131 ALA A CA 1
ATOM 959 C C . ALA A 1 131 ? -12.788 0.874 42.718 1.00 59.88 131 ALA A C 1
ATOM 961 O O . ALA A 1 131 ? -13.624 0.464 43.516 1.00 59.88 131 ALA A O 1
ATOM 962 N N . GLU A 1 132 ? -13.145 1.503 41.594 1.00 57.09 132 GLU A N 1
ATOM 963 C CA . GLU A 1 132 ? -14.543 1.800 41.232 1.00 57.09 132 GLU A CA 1
ATOM 964 C C . GLU A 1 132 ? -15.360 0.533 40.931 1.00 57.09 132 GLU A C 1
ATOM 966 O O . GLU A 1 132 ? -16.542 0.462 41.274 1.00 57.09 132 GLU A O 1
ATOM 971 N N . ALA A 1 133 ? -14.729 -0.504 40.369 1.00 59.69 133 ALA A N 1
ATOM 972 C CA . ALA A 1 133 ? -15.334 -1.827 40.202 1.00 59.69 133 ALA A CA 1
ATOM 973 C C . ALA A 1 133 ? -15.634 -2.511 41.551 1.00 59.69 133 ALA A C 1
ATOM 975 O O . ALA A 1 133 ? -16.554 -3.323 41.642 1.00 59.69 133 ALA A O 1
ATOM 976 N N . THR A 1 134 ? -14.890 -2.165 42.607 1.00 58.06 134 THR A N 1
ATOM 977 C CA . THR A 1 134 ? -15.068 -2.712 43.962 1.00 58.06 134 THR A CA 1
ATOM 978 C C . THR A 1 134 ? -16.001 -1.849 44.825 1.00 58.06 134 THR A C 1
ATOM 980 O O . THR A 1 134 ? -16.682 -2.366 45.711 1.00 58.06 134 THR A O 1
ATOM 983 N N . GLU A 1 135 ? -16.061 -0.540 44.567 1.00 57.44 135 GLU A N 1
ATOM 984 C CA . GLU A 1 135 ? -16.793 0.449 45.371 1.00 57.44 135 GLU A CA 1
ATOM 985 C C . GLU A 1 135 ? -18.270 0.593 44.951 1.00 57.44 135 GLU A C 1
ATOM 987 O O . GLU A 1 135 ? -19.125 0.911 45.778 1.00 57.44 135 GLU A O 1
ATOM 992 N N . GLY A 1 136 ? -18.612 0.265 43.699 1.00 54.50 136 GLY A N 1
ATOM 993 C CA . GLY A 1 136 ? -19.982 0.298 43.181 1.00 54.50 136 GLY A CA 1
ATOM 994 C C . GLY A 1 136 ? -20.637 -1.080 43.043 1.00 54.50 136 GLY A C 1
ATOM 995 O O . GLY A 1 136 ? -20.563 -1.696 41.991 1.00 54.50 136 GLY A O 1
ATOM 996 N N . THR A 1 137 ? -21.343 -1.537 44.080 1.00 51.12 137 THR A N 1
ATOM 997 C CA . THR A 1 137 ? -22.547 -2.407 44.008 1.00 51.12 137 THR A CA 1
ATOM 998 C C . THR A 1 137 ? -22.503 -3.688 43.148 1.00 51.12 137 THR A C 1
ATOM 1000 O O . THR A 1 137 ? -23.548 -4.227 42.806 1.00 51.12 137 THR A O 1
ATOM 1003 N N . TRP A 1 138 ? -21.340 -4.294 42.898 1.00 52.44 138 TRP A N 1
ATOM 1004 C CA . TRP A 1 138 ? -21.268 -5.705 42.464 1.00 52.44 138 TRP A CA 1
ATOM 1005 C C . TRP A 1 138 ? -21.399 -6.678 43.643 1.00 52.44 138 TRP A C 1
ATOM 1007 O O . TRP A 1 138 ? -21.019 -7.846 43.564 1.00 52.44 138 TRP A O 1
ATOM 1017 N N . ARG A 1 139 ? -21.977 -6.217 44.761 1.00 52.84 139 ARG A N 1
ATOM 1018 C CA . ARG A 1 139 ? -22.504 -7.087 45.812 1.00 52.84 139 ARG A CA 1
ATOM 1019 C C . ARG A 1 139 ? -23.787 -7.741 45.320 1.00 52.84 139 ARG A C 1
ATOM 1021 O O . ARG A 1 139 ? -24.859 -7.386 45.779 1.00 52.84 139 ARG A O 1
ATOM 1028 N N . GLY A 1 140 ? -23.633 -8.655 44.367 1.00 54.72 140 GLY A N 1
ATOM 1029 C CA . GLY A 1 140 ? -24.418 -9.873 44.208 1.00 54.72 140 GLY A CA 1
ATOM 1030 C C . GLY A 1 140 ? -25.865 -9.886 44.692 1.00 54.72 140 GLY A C 1
ATOM 1031 O O . GLY A 1 140 ? -26.256 -10.887 45.275 1.00 54.72 140 GLY A O 1
ATOM 1032 N N . GLU A 1 141 ? -26.692 -8.883 44.396 1.00 49.69 141 GLU A N 1
ATOM 1033 C CA . GLU A 1 141 ? -28.113 -9.166 44.213 1.00 49.69 141 GLU A CA 1
ATOM 1034 C C . GLU A 1 141 ? -28.229 -9.732 42.803 1.00 49.69 141 GLU A C 1
ATOM 1036 O O . GLU A 1 141 ? -28.518 -9.054 41.816 1.00 49.69 141 GLU A O 1
ATOM 1041 N N . TRP A 1 142 ? -27.823 -10.997 42.701 1.00 52.50 142 TRP A N 1
ATOM 1042 C CA . TRP A 1 142 ? -28.047 -11.815 41.531 1.00 52.50 142 TRP A CA 1
ATOM 1043 C C . TRP A 1 142 ? -29.532 -11.683 41.200 1.00 52.50 142 TRP A C 1
ATOM 1045 O O . TRP A 1 142 ? -30.378 -11.967 42.049 1.00 52.50 142 TRP A O 1
ATOM 1055 N N . ILE A 1 143 ? -29.849 -11.192 39.999 1.00 56.75 143 ILE A N 1
ATOM 1056 C CA . ILE A 1 143 ? -31.216 -11.092 39.474 1.00 56.75 143 ILE A CA 1
ATOM 1057 C C . ILE A 1 143 ? -31.727 -12.536 39.330 1.00 56.75 143 ILE A C 1
ATOM 1059 O O . ILE A 1 143 ? -31.598 -13.159 38.281 1.00 56.75 143 ILE A O 1
ATOM 1063 N N . GLY A 1 144 ? -32.177 -13.116 40.440 1.00 53.38 144 GLY A N 1
ATOM 1064 C CA . GLY A 1 144 ? -32.406 -14.549 40.592 1.00 53.38 144 GLY A CA 1
ATOM 1065 C C . GLY A 1 144 ? -32.409 -15.033 42.045 1.00 53.38 144 GLY A C 1
ATOM 1066 O O . GLY A 1 144 ? -33.128 -15.981 42.348 1.00 53.38 144 GLY A O 1
ATOM 1067 N N . GLU A 1 145 ? -31.702 -14.374 42.970 1.00 45.47 145 GLU A N 1
ATOM 1068 C CA . GLU A 1 145 ? -31.698 -14.751 44.393 1.00 45.47 145 GLU A CA 1
ATOM 1069 C C . GLU A 1 145 ? -32.819 -14.052 45.174 1.00 45.47 145 GLU A C 1
ATOM 1071 O O . GLU A 1 145 ? -32.614 -13.421 46.206 1.00 45.47 145 GLU A O 1
ATOM 1076 N N . HIS A 1 146 ? -34.063 -14.209 44.721 1.00 44.84 146 HIS A N 1
ATOM 1077 C CA . HIS A 1 146 ? -35.143 -14.175 45.696 1.00 44.84 146 HIS A CA 1
ATOM 1078 C C . HIS A 1 146 ? -34.966 -15.411 46.573 1.00 44.84 146 HIS A C 1
ATOM 1080 O O . HIS A 1 146 ? -35.180 -16.534 46.109 1.00 44.84 146 HIS A O 1
ATOM 1086 N N . ALA A 1 147 ? -34.562 -15.201 47.830 1.00 47.88 147 ALA A N 1
ATOM 1087 C CA . ALA A 1 147 ? -34.625 -16.200 48.885 1.00 47.88 147 ALA A CA 1
ATOM 1088 C C . ALA A 1 147 ? -36.005 -16.859 48.826 1.00 47.88 147 ALA A C 1
ATOM 1090 O O . ALA A 1 147 ? -37.016 -16.303 49.257 1.00 47.88 147 ALA A O 1
ATOM 1091 N N . THR A 1 148 ? -36.050 -18.032 48.201 1.00 45.69 148 THR A N 1
ATOM 1092 C CA . THR A 1 148 ? -37.284 -18.745 47.923 1.00 45.69 148 THR A CA 1
ATOM 1093 C C . THR A 1 148 ? -37.648 -19.505 49.188 1.00 45.69 148 THR A C 1
ATOM 1095 O O . THR A 1 148 ? -37.597 -20.730 49.259 1.00 45.69 148 THR A O 1
ATOM 1098 N N . ALA A 1 149 ? -37.994 -18.759 50.234 1.00 51.34 149 ALA A N 1
ATOM 1099 C CA . ALA A 1 149 ? -38.844 -19.277 51.282 1.00 51.34 149 ALA A CA 1
ATOM 1100 C C . ALA A 1 149 ? -40.225 -19.503 50.638 1.00 51.34 149 ALA A C 1
ATOM 1102 O O . ALA A 1 149 ? -41.041 -18.593 50.561 1.00 51.34 149 ALA A O 1
ATOM 1103 N N . ALA A 1 150 ? -40.437 -20.724 50.136 1.00 51.66 150 ALA A N 1
ATOM 1104 C CA . ALA A 1 150 ? -41.711 -21.270 49.655 1.00 51.66 150 ALA A CA 1
ATOM 1105 C C . ALA A 1 150 ? -42.229 -20.837 48.261 1.00 51.66 150 ALA A C 1
ATOM 1107 O O . ALA A 1 150 ? -43.389 -20.452 48.135 1.00 51.66 150 ALA A O 1
ATOM 1108 N N . ALA A 1 151 ? -41.447 -21.018 47.188 1.00 52.84 151 ALA A N 1
ATOM 1109 C CA . ALA A 1 151 ? -42.014 -21.133 45.835 1.00 52.84 151 ALA A CA 1
ATOM 1110 C C . ALA A 1 151 ? -41.891 -22.578 45.312 1.00 52.84 151 ALA A C 1
ATOM 1112 O O . ALA A 1 151 ? -40.856 -23.218 45.520 1.00 52.84 151 ALA A O 1
ATOM 1113 N N . PRO A 1 152 ? -42.935 -23.118 44.657 1.00 52.66 152 PRO A N 1
ATOM 1114 C CA . PRO A 1 152 ? -42.888 -24.441 44.045 1.00 52.66 152 PRO A CA 1
ATOM 1115 C C . PRO A 1 152 ? -41.849 -24.460 42.918 1.00 52.66 152 PRO A C 1
ATOM 1117 O O . PRO A 1 152 ? -41.785 -23.535 42.109 1.00 52.66 152 PRO A O 1
ATOM 1120 N N . ALA A 1 153 ? -41.027 -25.510 42.871 1.00 56.94 153 ALA A N 1
ATOM 1121 C CA . ALA A 1 153 ? -40.002 -25.679 41.846 1.00 56.94 153 ALA A CA 1
ATOM 1122 C C . ALA A 1 153 ? -40.627 -25.618 40.440 1.00 56.94 153 ALA A C 1
ATOM 1124 O O . ALA A 1 153 ? -41.464 -26.449 40.092 1.00 56.94 153 ALA A O 1
ATOM 1125 N N . LEU A 1 154 ? -40.207 -24.637 39.634 1.00 58.72 154 LEU A N 1
ATOM 1126 C CA . LEU A 1 154 ? -40.675 -24.442 38.255 1.00 58.72 154 LEU A CA 1
ATOM 1127 C C . LEU A 1 154 ? -40.208 -25.547 37.294 1.00 58.72 154 LEU A C 1
ATOM 1129 O O . LEU A 1 154 ? -40.789 -25.705 36.225 1.00 58.72 154 LEU A O 1
ATOM 1133 N N . PHE A 1 155 ? -39.205 -26.338 37.683 1.00 53.88 155 PHE A N 1
ATOM 1134 C CA . PHE A 1 155 ? -38.724 -27.475 36.906 1.00 53.88 155 PHE A CA 1
ATOM 1135 C C . PHE A 1 155 ? -38.419 -28.648 37.848 1.00 53.88 155 PHE A C 1
ATOM 1137 O O . PHE A 1 155 ? -37.551 -28.510 38.716 1.00 53.88 155 PHE A O 1
ATOM 1144 N N . PRO A 1 156 ? -39.107 -29.797 37.729 1.00 56.88 156 PRO A N 1
ATOM 1145 C CA . PRO A 1 156 ? -38.707 -31.000 38.442 1.00 56.88 156 PRO A CA 1
ATOM 1146 C C . PRO A 1 156 ? -37.356 -31.472 37.888 1.00 56.88 156 PRO A C 1
ATOM 1148 O O . PRO A 1 156 ? -37.252 -31.885 36.736 1.00 56.88 156 PRO A O 1
ATOM 1151 N N . LEU A 1 157 ? -36.307 -31.377 38.706 1.00 53.75 157 LEU A N 1
ATOM 1152 C CA . LEU A 1 157 ? -35.028 -32.026 38.435 1.00 53.75 157 LEU A CA 1
ATOM 1153 C C . LEU A 1 157 ? -35.196 -33.521 38.707 1.00 53.75 157 LEU A C 1
ATOM 1155 O O . LEU A 1 157 ? -35.149 -33.957 39.859 1.00 53.75 157 LEU A O 1
ATOM 1159 N N . ASP A 1 158 ? -35.425 -34.288 37.647 1.00 53.00 158 ASP A N 1
ATOM 1160 C CA . ASP A 1 158 ? -35.427 -35.744 37.713 1.00 53.00 158 ASP A CA 1
ATOM 1161 C C . ASP A 1 158 ? -33.996 -36.227 38.005 1.00 53.00 158 ASP A C 1
ATOM 1163 O O . ASP A 1 158 ? -33.055 -35.931 37.263 1.00 53.00 158 ASP A O 1
ATOM 1167 N N . ARG A 1 159 ? -33.789 -36.902 39.140 1.00 56.12 159 ARG A N 1
ATOM 1168 C CA . ARG A 1 159 ? -32.457 -37.287 39.652 1.00 56.12 159 ARG A CA 1
ATOM 1169 C C . ARG A 1 159 ? -31.908 -38.570 39.005 1.00 56.12 159 ARG A C 1
ATOM 1171 O O . ARG A 1 159 ? -31.210 -39.333 39.665 1.00 56.12 159 ARG A O 1
ATOM 1178 N N . GLU A 1 160 ? -32.162 -38.797 37.720 1.00 55.00 160 GLU A N 1
ATOM 1179 C CA . GLU A 1 160 ? -31.706 -39.999 36.998 1.00 55.00 160 GLU A CA 1
ATOM 1180 C C . GLU A 1 160 ? -30.614 -39.737 35.937 1.00 55.00 160 GLU A C 1
ATOM 1182 O O . GLU A 1 160 ? -30.511 -40.456 34.950 1.00 55.00 160 GLU A O 1
ATOM 1187 N N . GLN A 1 161 ? -29.734 -38.743 36.117 1.00 57.47 161 GLN A N 1
ATOM 1188 C CA . GLN A 1 161 ? -28.576 -38.535 35.216 1.00 57.47 161 GLN A CA 1
ATOM 1189 C C . GLN A 1 161 ? -27.223 -38.870 35.857 1.00 57.47 161 GLN A C 1
ATOM 1191 O O . GLN A 1 161 ? -26.249 -38.131 35.734 1.00 57.47 161 GLN A O 1
ATOM 1196 N N . GLY A 1 162 ? -27.146 -40.009 36.543 1.00 57.81 162 GLY A N 1
ATOM 1197 C CA . GLY A 1 162 ? -25.922 -40.486 37.185 1.00 57.81 162 GLY A CA 1
ATOM 1198 C C . GLY A 1 162 ? -25.545 -41.912 36.800 1.00 57.81 162 GLY A C 1
ATOM 1199 O O . GLY A 1 162 ? -25.463 -42.743 37.694 1.00 57.81 162 GLY A O 1
ATOM 1200 N N . ALA A 1 163 ? -25.334 -42.222 35.512 1.00 58.25 163 ALA A N 1
ATOM 1201 C CA . ALA A 1 163 ? -24.788 -43.532 35.110 1.00 58.25 163 ALA A CA 1
ATOM 1202 C C . ALA A 1 163 ? -24.148 -43.592 33.701 1.00 58.25 163 ALA A C 1
ATOM 1204 O O . ALA A 1 163 ? -24.287 -44.603 33.021 1.00 58.25 163 ALA A O 1
ATOM 1205 N N . LEU A 1 164 ? -23.456 -42.549 33.221 1.00 60.16 164 LEU A N 1
ATOM 1206 C CA . LEU A 1 164 ? -22.793 -42.602 31.897 1.00 60.16 164 LEU A CA 1
ATOM 1207 C C . LEU A 1 164 ? -21.269 -42.804 31.922 1.00 60.16 164 LEU A C 1
ATOM 1209 O O . LEU A 1 164 ? -20.652 -42.811 30.863 1.00 60.16 164 LEU A O 1
ATOM 1213 N N . PHE A 1 165 ? -20.661 -43.018 33.093 1.00 61.75 165 PHE A N 1
ATOM 1214 C CA . PHE A 1 165 ? -19.205 -43.212 33.204 1.00 61.75 165 PHE A CA 1
ATOM 1215 C C . PHE A 1 165 ? -18.789 -44.284 34.227 1.00 61.75 165 PHE A C 1
ATOM 1217 O O . PHE A 1 165 ? -17.759 -44.129 34.882 1.00 61.75 165 PHE A O 1
ATOM 1224 N N . ALA A 1 166 ? -19.585 -45.345 34.384 1.00 48.19 166 ALA A N 1
ATOM 1225 C CA . ALA A 1 166 ? -19.159 -46.552 35.100 1.00 48.19 166 ALA A CA 1
ATOM 1226 C C . ALA A 1 166 ? -18.710 -47.629 34.106 1.00 48.19 166 ALA A C 1
ATOM 1228 O O . ALA A 1 166 ? -19.416 -47.798 33.085 1.00 48.19 166 ALA A O 1
#

pLDDT: mean 71.42, std 15.59, range [32.84, 94.25]